Protein AF-A0A0M8QS55-F1 (afdb_monomer)

Foldseek 3Di:
DDDDDDDDDPPDPQPDQDDPVLVVVLVVLVVVVVVDDDLLSLLVSLQSQLVNLVSNCSVPPPPVVSNVSSVVSNVSSVVSVVVD

Sequence (84 aa):
MSLPLPCPKPEGSPVPRPSIAEVSALIADLAALRQNRTSAEYAVLMDRKAELLERIADHTPGDTEAAGVARLARERTDSLKSTD

Structure (mmCIF, N/CA/C/O backbone):
data_AF-A0A0M8QS55-F1
#
_entry.id   AF-A0A0M8QS55-F1
#
loop_
_atom_site.group_PDB
_atom_site.id
_atom_site.type_symbol
_atom_site.label_atom_id
_atom_site.label_alt_id
_atom_site.label_comp_id
_atom_site.label_asym_id
_atom_site.label_entity_id
_atom_site.label_seq_id
_atom_site.pdbx_PDB_ins_code
_atom_site.Cartn_x
_atom_site.Cartn_y
_atom_site.Cartn_z
_atom_site.occupancy
_atom_site.B_iso_or_equiv
_atom_site.auth_seq_id
_atom_site.auth_comp_id
_atom_site.auth_asym_id
_atom_site.auth_atom_id
_atom_site.pdbx_PDB_model_num
ATOM 1 N N . MET A 1 1 ? -35.431 -27.348 32.215 1.00 52.38 1 MET A N 1
ATOM 2 C CA . MET A 1 1 ? -33.967 -27.167 32.311 1.00 52.38 1 MET A CA 1
ATOM 3 C C . MET A 1 1 ? -33.493 -26.651 30.964 1.00 52.38 1 MET A C 1
ATOM 5 O O . MET A 1 1 ? -33.398 -27.436 30.033 1.00 52.38 1 MET A O 1
ATOM 9 N N . SER A 1 2 ? -33.328 -25.335 30.821 1.00 52.22 2 SER A N 1
ATOM 10 C CA . SER A 1 2 ? -32.879 -24.728 29.562 1.00 52.22 2 SER A CA 1
ATOM 11 C C . SER A 1 2 ? -31.355 -24.738 29.522 1.00 52.22 2 SER A C 1
ATOM 13 O O . SER A 1 2 ? -30.715 -24.190 30.417 1.00 52.22 2 SER A O 1
ATOM 15 N N . LEU A 1 3 ? -30.787 -25.407 28.521 1.00 62.56 3 LEU A N 1
ATOM 16 C CA . LEU A 1 3 ? -29.348 -25.414 28.261 1.00 62.56 3 LEU A CA 1
ATOM 17 C C . LEU A 1 3 ? -28.913 -24.029 27.741 1.00 62.56 3 LEU A C 1
ATOM 19 O O . LEU A 1 3 ? -29.645 -23.441 26.941 1.00 62.56 3 LEU A O 1
ATOM 23 N N . PRO A 1 4 ? -27.754 -23.494 28.161 1.00 58.06 4 PRO A N 1
ATOM 24 C CA . PRO A 1 4 ? -27.238 -22.243 27.623 1.00 58.06 4 PRO A CA 1
ATOM 25 C C . PRO A 1 4 ? -26.716 -22.453 26.195 1.00 58.06 4 PRO A C 1
ATOM 27 O O . PRO A 1 4 ? -26.029 -23.433 25.906 1.00 58.06 4 PRO A O 1
ATOM 30 N N . LEU A 1 5 ? -27.054 -21.521 25.302 1.00 67.56 5 LEU A N 1
ATOM 31 C CA . LEU A 1 5 ? -26.525 -21.473 23.940 1.00 67.56 5 LEU A CA 1
ATOM 32 C C . LEU A 1 5 ? -24.998 -21.279 23.978 1.00 67.56 5 LEU A C 1
ATOM 34 O O . LEU A 1 5 ? -24.517 -20.470 24.777 1.00 67.56 5 LEU A O 1
ATOM 38 N N . PRO A 1 6 ? -24.222 -21.968 23.125 1.00 66.56 6 PRO A N 1
ATOM 39 C CA . PRO A 1 6 ? -22.803 -21.682 22.988 1.00 66.56 6 PRO A CA 1
ATOM 40 C C . PRO A 1 6 ? -22.629 -20.276 22.400 1.00 66.56 6 PRO A C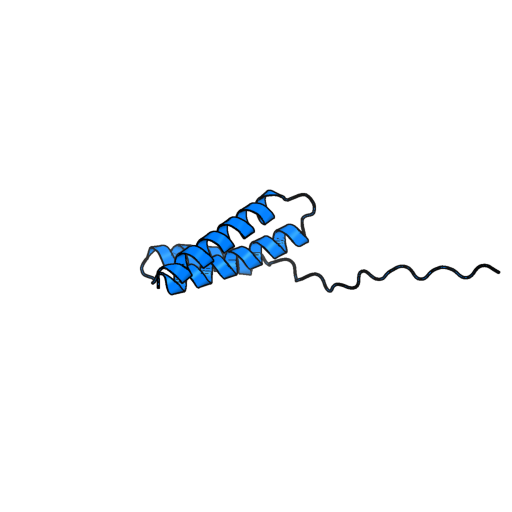 1
ATOM 42 O O . PRO A 1 6 ? -23.160 -19.974 21.332 1.00 66.56 6 PRO A O 1
ATOM 45 N N . CYS A 1 7 ? -21.882 -19.412 23.094 1.00 45.84 7 CYS A N 1
ATOM 46 C CA . CYS A 1 7 ? -21.407 -18.158 22.517 1.00 45.84 7 CYS A CA 1
ATOM 47 C C . CYS A 1 7 ? -20.676 -18.473 21.202 1.00 45.84 7 CYS A C 1
ATOM 49 O O . CYS A 1 7 ? -19.804 -19.352 21.217 1.00 45.84 7 CYS A O 1
ATOM 51 N N . PRO A 1 8 ? -20.969 -17.784 20.085 1.00 67.06 8 PRO A N 1
ATOM 52 C CA . PRO A 1 8 ? -20.125 -17.903 18.911 1.00 67.06 8 PRO A CA 1
ATOM 53 C C . PRO A 1 8 ? -18.726 -17.434 19.314 1.00 67.06 8 PRO A C 1
ATOM 55 O O . PRO A 1 8 ? -18.538 -16.299 19.756 1.00 67.06 8 PRO A O 1
ATOM 58 N N . LYS A 1 9 ? -17.738 -18.329 19.223 1.00 53.81 9 LYS A N 1
ATOM 59 C CA . LYS A 1 9 ? -16.346 -17.889 19.220 1.00 53.81 9 LYS A CA 1
ATOM 60 C C . LYS A 1 9 ? -16.188 -16.992 17.989 1.00 53.81 9 LYS A C 1
ATOM 62 O O . LYS A 1 9 ? -16.710 -17.365 16.938 1.00 53.81 9 LYS A O 1
ATOM 67 N N . PRO A 1 10 ? -15.508 -15.840 18.077 1.00 53.91 10 PRO A N 1
ATOM 68 C CA . PRO A 1 10 ? -15.077 -15.138 16.880 1.00 53.91 10 PRO A CA 1
ATOM 69 C C . PRO A 1 10 ? -14.034 -16.024 16.179 1.00 53.91 10 PRO A C 1
ATOM 71 O O . PRO A 1 10 ? -12.838 -15.943 16.440 1.00 53.91 10 PRO A O 1
ATOM 74 N N . GLU A 1 11 ? -14.516 -16.965 15.366 1.00 53.34 11 GLU A N 1
ATOM 75 C CA . GLU A 1 11 ? -13.721 -17.769 14.449 1.00 53.34 11 GLU A CA 1
ATOM 76 C C . GLU A 1 11 ? -13.382 -16.909 13.241 1.00 53.34 11 GLU A C 1
ATOM 78 O O . GLU A 1 11 ? -14.123 -16.773 12.274 1.00 53.34 11 GLU A O 1
ATOM 83 N N . GLY A 1 12 ? -12.223 -16.297 13.369 1.00 53.72 12 GLY A N 1
ATOM 84 C CA . GLY A 1 12 ? -11.472 -15.637 12.332 1.00 53.72 12 GLY A CA 1
ATOM 85 C C . GLY A 1 12 ? -10.258 -15.137 13.070 1.00 53.72 12 GLY A C 1
ATOM 86 O O . GLY A 1 12 ? -10.359 -14.119 13.743 1.00 53.72 12 GLY A O 1
ATOM 87 N N . SER A 1 13 ? -9.159 -15.900 13.070 1.00 49.84 13 SER A N 1
ATOM 88 C CA . SER A 1 13 ? -7.883 -15.385 13.570 1.00 49.84 13 SER A CA 1
ATOM 89 C C . SER A 1 13 ? -7.695 -14.024 12.911 1.00 49.84 13 SER A C 1
ATOM 91 O O . SER A 1 13 ? -7.578 -13.997 11.682 1.00 49.84 13 SER A O 1
ATOM 93 N N . PRO A 1 14 ? -7.775 -12.907 13.654 1.00 59.41 14 PRO A N 1
ATOM 94 C CA . PRO A 1 14 ? -7.721 -11.613 13.013 1.00 59.41 14 PRO A CA 1
ATOM 95 C C . PRO A 1 14 ? -6.351 -11.545 12.354 1.00 59.41 14 PRO A C 1
ATOM 97 O O . PRO A 1 14 ? -5.337 -11.763 13.025 1.00 59.41 14 PRO A O 1
ATOM 100 N N . VAL A 1 15 ? -6.330 -11.319 11.037 1.00 67.06 15 VAL A N 1
ATOM 101 C CA . VAL A 1 15 ? -5.108 -10.963 10.306 1.00 67.06 15 VAL A CA 1
ATOM 102 C C . VAL A 1 15 ? -4.342 -9.985 11.187 1.00 67.06 15 VAL A C 1
ATOM 104 O O . VAL A 1 15 ? -4.954 -9.027 11.638 1.00 67.06 15 VAL A O 1
ATOM 107 N N . PRO A 1 16 ? -3.083 -10.242 11.564 1.00 75.94 16 PRO A N 1
ATOM 108 C CA . PRO A 1 16 ? -2.447 -9.487 12.632 1.00 75.94 16 PRO A CA 1
ATOM 109 C C . PRO A 1 16 ? -2.459 -7.995 12.304 1.00 75.94 16 PRO A C 1
ATOM 111 O O . PRO A 1 16 ? -2.182 -7.599 11.168 1.00 75.94 16 PRO A O 1
ATOM 114 N N . ARG A 1 17 ? -2.788 -7.168 13.307 1.00 78.25 17 ARG A N 1
ATOM 115 C CA . ARG A 1 17 ? -2.718 -5.715 13.153 1.00 78.25 17 ARG A CA 1
ATOM 116 C C . ARG A 1 17 ? -1.301 -5.368 12.690 1.00 78.25 17 ARG A C 1
ATOM 118 O O . ARG A 1 17 ? -0.348 -5.808 13.340 1.00 78.25 17 ARG A O 1
ATOM 125 N N . PRO A 1 18 ? -1.141 -4.592 11.609 1.00 83.38 18 PRO A N 1
ATOM 126 C CA . PRO A 1 18 ? 0.182 -4.272 11.111 1.00 83.38 18 PRO A CA 1
ATOM 127 C C . PRO A 1 18 ? 0.974 -3.512 12.171 1.00 83.38 18 PRO A C 1
ATOM 129 O O . PRO A 1 18 ? 0.468 -2.606 12.841 1.00 83.38 18 PRO A O 1
ATOM 132 N N . SER A 1 19 ? 2.229 -3.908 12.325 1.00 86.12 19 SER A N 1
ATOM 133 C CA . SER A 1 19 ? 3.165 -3.272 13.238 1.00 86.12 19 SER A CA 1
ATOM 134 C C . SER A 1 19 ? 3.675 -1.944 12.673 1.00 86.12 19 SER A C 1
ATOM 136 O O . SER A 1 19 ? 3.770 -1.740 11.461 1.00 86.12 19 SER A O 1
ATOM 138 N N . ILE A 1 20 ? 4.085 -1.036 13.562 1.00 85.88 20 ILE A N 1
ATOM 139 C CA . ILE A 1 20 ? 4.728 0.233 13.174 1.00 85.88 20 ILE A CA 1
ATOM 140 C C . ILE A 1 20 ? 6.001 -0.025 12.351 1.00 85.88 20 ILE A C 1
ATOM 142 O O . ILE A 1 20 ? 6.319 0.749 11.448 1.00 85.88 20 ILE A O 1
ATOM 146 N N . ALA A 1 21 ? 6.709 -1.126 12.626 1.00 88.75 21 ALA A N 1
ATOM 147 C CA . ALA A 1 21 ? 7.886 -1.534 11.866 1.00 88.75 21 ALA A CA 1
ATOM 148 C C . ALA A 1 21 ? 7.539 -1.873 10.407 1.00 88.75 21 ALA A C 1
ATOM 150 O O . ALA A 1 21 ? 8.247 -1.433 9.505 1.00 88.75 21 ALA A O 1
ATOM 151 N N . GLU A 1 22 ? 6.433 -2.582 10.156 1.00 87.00 22 GLU A N 1
A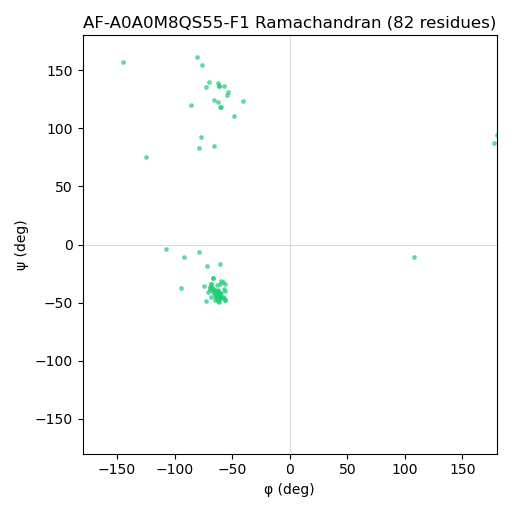TOM 152 C CA . GLU A 1 22 ? 5.966 -2.881 8.793 1.00 87.00 22 GLU A CA 1
ATOM 153 C C . GLU A 1 22 ? 5.561 -1.614 8.035 1.00 87.00 2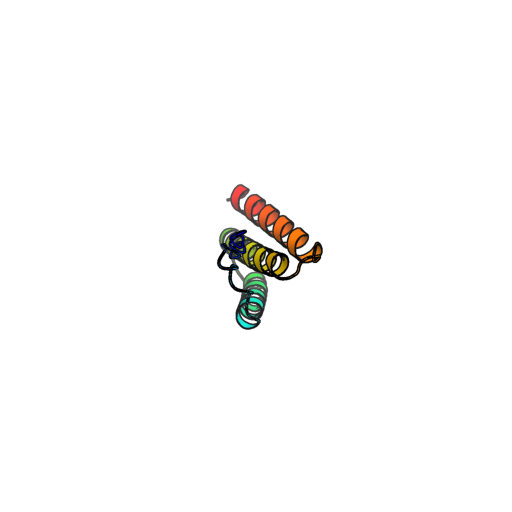2 GLU A C 1
ATOM 155 O O . GLU A 1 22 ? 5.941 -1.445 6.876 1.00 87.00 22 GLU A O 1
ATOM 160 N N . VAL A 1 23 ? 4.854 -0.694 8.700 1.00 87.81 23 VAL A N 1
ATOM 161 C CA . VAL A 1 23 ? 4.500 0.614 8.122 1.00 87.81 23 VAL A CA 1
ATOM 162 C C . VAL A 1 23 ? 5.761 1.410 7.776 1.00 87.81 23 VAL A C 1
ATOM 164 O O . VAL A 1 23 ? 5.871 1.962 6.684 1.00 87.81 23 VAL A O 1
ATOM 167 N N . SER A 1 24 ? 6.738 1.442 8.683 1.00 89.44 24 SER A N 1
ATOM 168 C CA . SER A 1 24 ? 7.992 2.177 8.484 1.00 89.44 24 SER A CA 1
ATOM 169 C C . SER A 1 24 ? 8.833 1.572 7.360 1.00 89.44 24 SER A C 1
ATOM 171 O O . SER A 1 24 ? 9.380 2.312 6.545 1.00 89.44 24 SER A O 1
ATOM 173 N N . ALA A 1 25 ? 8.896 0.240 7.274 1.00 91.19 25 ALA A N 1
ATOM 174 C CA . ALA A 1 25 ? 9.566 -0.459 6.184 1.00 91.19 25 ALA A CA 1
ATOM 175 C C . ALA A 1 25 ? 8.924 -0.121 4.833 1.00 91.19 25 ALA A C 1
ATOM 177 O O . ALA A 1 25 ? 9.635 0.235 3.900 1.00 91.19 25 ALA A O 1
ATOM 178 N N . LEU A 1 26 ? 7.587 -0.126 4.746 1.00 88.38 26 LEU A N 1
ATOM 179 C CA . LEU A 1 26 ? 6.878 0.273 3.529 1.00 88.38 26 LEU A CA 1
ATOM 180 C C . LEU A 1 26 ? 7.198 1.722 3.125 1.00 88.38 26 LEU A C 1
ATOM 182 O O . LEU A 1 26 ? 7.413 1.999 1.948 1.00 88.38 26 LEU A O 1
ATOM 186 N N . ILE A 1 27 ? 7.255 2.654 4.082 1.00 90.06 27 ILE A N 1
ATOM 187 C CA . ILE A 1 27 ? 7.622 4.053 3.805 1.00 90.06 27 ILE A CA 1
ATOM 188 C C . ILE A 1 27 ? 9.061 4.146 3.277 1.00 90.06 27 ILE A C 1
ATOM 190 O O . ILE A 1 27 ? 9.308 4.873 2.313 1.00 90.06 27 ILE A O 1
ATOM 194 N N . ALA A 1 28 ? 9.999 3.403 3.871 1.00 90.69 28 ALA A N 1
ATOM 195 C CA . ALA A 1 28 ? 11.382 3.347 3.406 1.00 90.69 28 ALA A CA 1
ATOM 196 C C . ALA A 1 28 ? 11.480 2.766 1.985 1.00 90.69 28 ALA A C 1
ATOM 198 O O . ALA A 1 28 ? 12.161 3.344 1.138 1.00 90.69 28 ALA A O 1
ATOM 199 N N . ASP A 1 29 ? 10.740 1.693 1.698 1.00 87.50 29 ASP A N 1
ATOM 200 C CA . ASP A 1 29 ? 10.682 1.076 0.372 1.00 87.50 29 ASP A CA 1
ATOM 201 C C . ASP A 1 29 ? 10.110 2.049 -0.679 1.00 87.50 29 ASP A C 1
ATOM 203 O O . ASP A 1 29 ? 10.650 2.169 -1.780 1.00 87.50 29 ASP A O 1
ATOM 207 N N . LEU A 1 30 ? 9.065 2.815 -0.336 1.00 86.75 30 LEU A N 1
ATOM 208 C CA . LEU A 1 30 ? 8.502 3.859 -1.206 1.00 86.75 30 LEU A CA 1
ATOM 209 C C . LEU A 1 30 ? 9.485 5.012 -1.448 1.00 86.75 30 LEU A C 1
ATOM 211 O O . LEU A 1 30 ? 9.570 5.537 -2.561 1.00 86.75 30 LEU A O 1
ATOM 215 N N . ALA A 1 31 ? 10.238 5.412 -0.422 1.00 86.50 31 ALA A N 1
ATOM 216 C CA . ALA A 1 31 ? 11.277 6.427 -0.556 1.00 86.50 31 ALA A CA 1
ATOM 217 C C . ALA A 1 31 ? 12.438 5.937 -1.439 1.00 86.50 31 ALA A C 1
ATOM 219 O O . ALA A 1 31 ? 12.962 6.710 -2.243 1.00 86.50 31 ALA A O 1
ATOM 220 N N . ALA A 1 32 ? 12.805 4.657 -1.328 1.00 85.69 32 ALA A N 1
ATOM 221 C CA . ALA A 1 32 ? 13.826 4.021 -2.154 1.00 85.69 32 ALA A CA 1
ATOM 222 C C . ALA A 1 32 ? 13.376 3.863 -3.616 1.00 85.69 32 ALA A C 1
ATOM 224 O O . ALA A 1 32 ? 14.167 4.091 -4.530 1.00 85.69 32 ALA A O 1
ATOM 225 N N . LEU A 1 33 ? 12.097 3.552 -3.857 1.00 81.44 33 LEU A N 1
ATOM 226 C CA . LEU A 1 33 ? 11.533 3.456 -5.205 1.00 81.44 33 LEU A CA 1
ATOM 227 C C . LEU A 1 33 ? 11.704 4.759 -6.000 1.00 81.44 33 LEU A C 1
ATOM 229 O O . LEU A 1 33 ? 12.016 4.723 -7.187 1.00 81.44 33 LEU A O 1
ATOM 233 N N . ARG A 1 34 ? 11.563 5.914 -5.337 1.00 76.44 34 ARG A N 1
ATOM 234 C CA . ARG A 1 34 ? 11.741 7.235 -5.960 1.00 76.44 34 ARG A CA 1
ATOM 235 C C . ARG A 1 34 ? 13.151 7.448 -6.531 1.00 76.44 34 ARG A C 1
ATOM 237 O O . ARG A 1 34 ? 13.336 8.375 -7.313 1.00 76.44 34 ARG A O 1
ATOM 244 N N . GLN A 1 35 ? 14.131 6.636 -6.127 1.00 72.94 35 GLN A N 1
ATOM 245 C CA . GLN A 1 35 ? 15.535 6.822 -6.485 1.00 72.94 35 GLN A CA 1
ATOM 246 C C . GLN A 1 35 ? 15.978 6.022 -7.713 1.00 72.94 35 GLN A C 1
ATOM 248 O O . GLN A 1 35 ? 16.786 6.562 -8.457 1.00 72.94 35 GLN A O 1
ATOM 253 N N . ASN A 1 36 ? 15.505 4.783 -7.932 1.00 63.53 36 ASN A N 1
ATOM 254 C CA . ASN A 1 36 ? 15.771 4.007 -9.163 1.00 63.53 36 ASN A CA 1
ATOM 255 C C . ASN A 1 36 ? 15.148 2.592 -9.108 1.00 63.53 36 ASN A C 1
ATOM 257 O O . ASN A 1 36 ? 15.810 1.636 -8.700 1.00 63.53 36 ASN A O 1
ATOM 261 N N . ARG A 1 37 ? 13.887 2.419 -9.515 1.00 66.06 37 ARG A N 1
ATOM 262 C CA . ARG A 1 37 ? 13.234 1.094 -9.586 1.00 66.06 37 ARG A CA 1
ATOM 263 C C . ARG A 1 37 ? 12.263 1.014 -10.774 1.00 66.06 37 ARG A C 1
ATOM 265 O O . ARG A 1 37 ? 11.802 2.034 -11.283 1.00 66.06 37 ARG A O 1
ATOM 272 N N . THR A 1 38 ? 11.993 -0.207 -11.218 1.00 79.62 38 THR A N 1
ATOM 273 C CA . THR A 1 38 ? 11.144 -0.573 -12.365 1.00 79.62 38 THR A CA 1
ATOM 274 C C . THR A 1 38 ? 9.649 -0.557 -12.022 1.00 79.62 38 THR A C 1
ATOM 276 O O . THR A 1 38 ? 9.261 -0.650 -10.855 1.00 79.62 38 THR A O 1
ATOM 279 N N . SER A 1 39 ? 8.787 -0.487 -13.043 1.00 76.81 39 SER A N 1
ATOM 280 C CA . SER A 1 39 ? 7.323 -0.541 -12.881 1.00 76.81 39 SER A CA 1
ATOM 281 C C . SER A 1 39 ? 6.845 -1.804 -12.149 1.00 76.81 39 SER A C 1
ATOM 283 O O . SER A 1 39 ? 5.910 -1.730 -11.351 1.00 76.81 39 SER A O 1
ATOM 285 N N . ALA A 1 40 ? 7.524 -2.938 -12.349 1.00 82.00 40 ALA A N 1
ATOM 286 C CA . ALA A 1 40 ? 7.234 -4.200 -11.670 1.00 82.00 40 ALA A CA 1
ATOM 287 C C . ALA A 1 40 ? 7.476 -4.119 -10.152 1.00 82.00 40 ALA A C 1
ATOM 289 O O . ALA A 1 40 ? 6.642 -4.545 -9.354 1.00 82.00 40 ALA A O 1
ATOM 290 N N . GLU A 1 41 ? 8.583 -3.508 -9.729 1.00 83.94 41 GLU A N 1
ATOM 291 C CA . GLU A 1 41 ? 8.891 -3.314 -8.306 1.00 83.94 41 GLU A CA 1
ATOM 292 C C . GLU A 1 41 ? 7.923 -2.321 -7.660 1.00 83.94 41 GLU A C 1
ATOM 294 O O . GLU A 1 41 ? 7.524 -2.498 -6.509 1.00 83.94 41 GLU A O 1
ATOM 299 N N . TYR A 1 42 ? 7.472 -1.316 -8.416 1.00 85.62 42 TYR A N 1
ATOM 300 C CA . TYR A 1 42 ? 6.424 -0.417 -7.947 1.00 85.62 42 TYR A CA 1
ATOM 301 C C . TYR A 1 42 ? 5.085 -1.135 -7.749 1.00 85.62 42 TYR A C 1
ATOM 303 O O . TYR A 1 42 ? 4.427 -0.912 -6.731 1.00 85.62 42 TYR A O 1
ATOM 311 N N . ALA A 1 43 ? 4.705 -2.035 -8.661 1.00 87.19 43 ALA A N 1
ATOM 312 C CA . ALA A 1 43 ? 3.491 -2.838 -8.528 1.00 87.19 43 ALA A CA 1
ATOM 313 C C . ALA A 1 43 ? 3.524 -3.714 -7.264 1.00 87.19 43 ALA A C 1
ATOM 315 O O . ALA A 1 43 ? 2.544 -3.759 -6.524 1.00 87.19 43 ALA A O 1
ATOM 316 N N . VAL A 1 44 ? 4.667 -4.341 -6.957 1.00 88.75 44 VAL A N 1
ATOM 317 C CA . VAL A 1 44 ? 4.852 -5.130 -5.723 1.00 88.75 44 VAL A CA 1
ATOM 318 C C . VAL A 1 44 ? 4.685 -4.264 -4.468 1.00 88.75 44 VAL A C 1
ATOM 320 O O . VAL A 1 44 ? 4.041 -4.685 -3.506 1.00 88.75 44 VAL A O 1
ATOM 323 N N . LEU A 1 45 ? 5.207 -3.032 -4.467 1.00 89.31 45 LEU A N 1
ATOM 324 C CA . LEU A 1 45 ? 5.034 -2.115 -3.333 1.00 89.31 45 LEU A CA 1
ATOM 325 C C . LEU A 1 45 ? 3.593 -1.626 -3.170 1.00 89.31 45 LEU A C 1
ATOM 327 O O . LEU A 1 45 ? 3.136 -1.460 -2.039 1.00 89.31 45 LEU A O 1
ATOM 331 N N . MET A 1 46 ? 2.874 -1.383 -4.268 1.00 90.12 46 MET A N 1
ATOM 332 C CA . MET A 1 46 ? 1.457 -1.011 -4.213 1.00 90.12 46 MET A CA 1
ATOM 333 C C . MET A 1 46 ? 0.590 -2.166 -3.703 1.00 90.12 46 MET A C 1
ATOM 335 O O . MET A 1 46 ? -0.311 -1.930 -2.901 1.00 90.12 46 MET A O 1
ATOM 339 N N . ASP A 1 47 ? 0.918 -3.408 -4.060 1.00 90.50 47 ASP A N 1
ATOM 340 C CA . ASP A 1 47 ? 0.227 -4.593 -3.549 1.00 90.50 47 ASP A CA 1
ATOM 3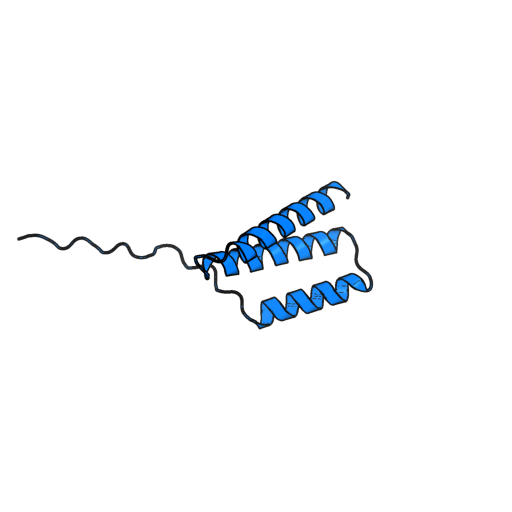41 C C . ASP A 1 47 ? 0.435 -4.761 -2.037 1.00 90.50 47 ASP A C 1
ATOM 343 O O . ASP A 1 47 ? -0.525 -4.864 -1.273 1.00 90.50 47 ASP A O 1
ATOM 347 N N . ARG A 1 48 ? 1.688 -4.643 -1.578 1.00 89.94 48 ARG A N 1
ATOM 348 C CA . ARG A 1 4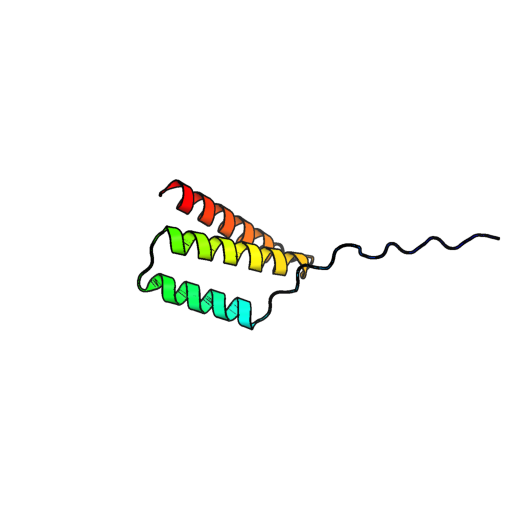8 ? 2.034 -4.684 -0.149 1.00 89.94 48 ARG A CA 1
ATOM 349 C C . ARG A 1 48 ? 1.407 -3.530 0.639 1.00 89.94 48 ARG A C 1
ATOM 351 O O . ARG A 1 48 ? 1.018 -3.700 1.793 1.00 89.94 48 ARG A O 1
ATOM 358 N N . LYS A 1 49 ? 1.291 -2.349 0.024 1.00 91.62 49 LYS A N 1
ATOM 359 C CA . LYS A 1 49 ? 0.578 -1.202 0.601 1.00 91.62 49 LYS A CA 1
ATOM 360 C C . LYS A 1 49 ? -0.914 -1.498 0.762 1.00 91.62 49 LYS A C 1
ATOM 362 O O . LYS A 1 49 ? -1.469 -1.157 1.803 1.00 91.62 49 LYS A O 1
ATOM 367 N N . ALA A 1 50 ? -1.548 -2.094 -0.247 1.00 90.81 50 ALA A N 1
ATOM 368 C CA . ALA A 1 50 ? -2.962 -2.442 -0.198 1.00 90.81 50 ALA A CA 1
ATOM 369 C C . ALA A 1 50 ? -3.254 -3.447 0.919 1.00 90.81 50 ALA A C 1
ATOM 371 O O . ALA 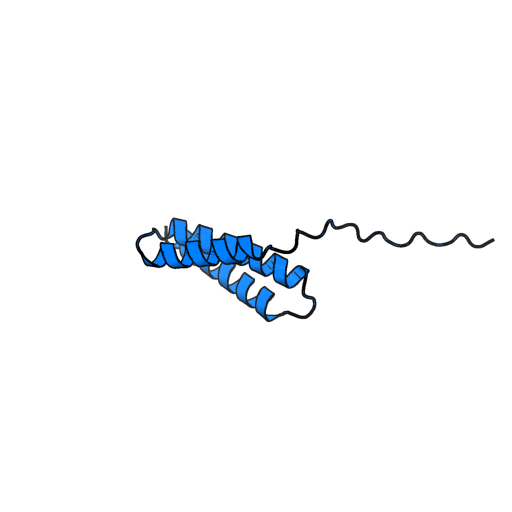A 1 50 ? -4.111 -3.180 1.754 1.00 90.81 50 ALA A O 1
ATOM 372 N N . GLU A 1 51 ? -2.470 -4.525 0.999 1.00 89.75 51 GLU A N 1
ATOM 373 C CA . GLU A 1 51 ? -2.607 -5.530 2.058 1.00 89.75 51 GLU A CA 1
ATOM 374 C C . GLU A 1 51 ? -2.461 -4.896 3.450 1.00 89.75 51 GLU A C 1
ATOM 376 O O . GLU A 1 51 ? -3.257 -5.143 4.355 1.00 89.75 51 GLU A O 1
ATOM 381 N N . LEU A 1 52 ? -1.463 -4.026 3.631 1.00 90.19 52 LEU A N 1
ATOM 382 C CA . LEU A 1 52 ? -1.236 -3.380 4.918 1.00 90.19 52 LEU A CA 1
ATOM 383 C C . LEU A 1 52 ? -2.418 -2.487 5.325 1.00 90.19 52 LEU A C 1
ATOM 385 O O . LEU A 1 52 ? -2.796 -2.477 6.494 1.00 90.19 52 LEU A O 1
ATOM 389 N N . LEU A 1 53 ? -3.011 -1.761 4.376 1.00 88.88 53 LEU A N 1
ATOM 390 C CA . LEU A 1 53 ? -4.158 -0.888 4.623 1.00 88.88 53 LEU A CA 1
ATOM 391 C C . LEU A 1 53 ? -5.469 -1.663 4.821 1.00 88.88 53 LEU A C 1
ATOM 393 O O . LEU A 1 53 ? -6.254 -1.275 5.682 1.00 88.88 53 LEU A O 1
ATOM 397 N N . GLU A 1 54 ? -5.671 -2.774 4.107 1.00 87.94 54 GLU A N 1
ATOM 398 C CA . GLU A 1 54 ? -6.765 -3.732 4.341 1.00 87.94 54 GLU A CA 1
ATOM 399 C C . GLU A 1 54 ? -6.723 -4.228 5.795 1.00 87.94 54 GLU A C 1
ATOM 401 O O . GLU A 1 54 ? -7.707 -4.111 6.522 1.00 87.94 54 GLU A O 1
ATOM 406 N N . ARG A 1 55 ? -5.542 -4.638 6.282 1.00 88.38 55 ARG A N 1
ATOM 407 C CA . ARG A 1 55 ? -5.379 -5.049 7.686 1.00 88.38 55 ARG A CA 1
ATOM 408 C C . ARG A 1 55 ? -5.566 -3.897 8.681 1.00 88.38 55 ARG A C 1
ATOM 410 O O . ARG A 1 55 ? -5.963 -4.142 9.812 1.00 88.38 55 ARG A O 1
ATOM 417 N N 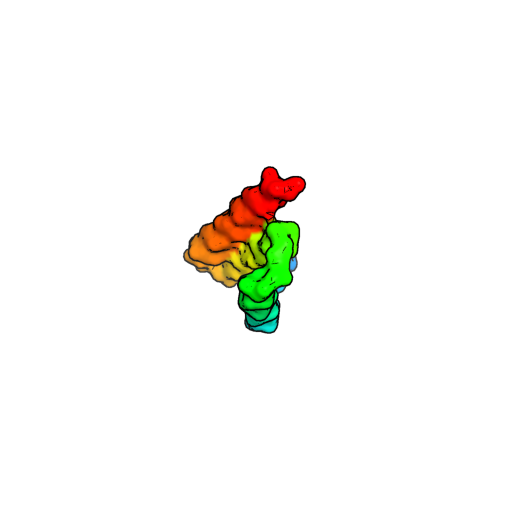. ILE A 1 56 ? -5.278 -2.641 8.328 1.00 86.38 56 ILE A N 1
ATOM 418 C CA . ILE A 1 56 ? -5.600 -1.498 9.211 1.00 86.38 56 ILE A CA 1
ATOM 419 C C . ILE A 1 56 ? -7.115 -1.304 9.300 1.00 86.38 56 ILE A C 1
ATOM 421 O O . ILE A 1 56 ? -7.631 -1.123 10.407 1.00 86.38 56 ILE A O 1
ATOM 425 N N . ALA A 1 57 ? -7.808 -1.363 8.161 1.00 85.00 57 ALA A N 1
ATOM 426 C CA . ALA A 1 57 ? -9.254 -1.194 8.076 1.00 85.00 57 ALA A CA 1
ATOM 427 C C . ALA A 1 57 ? -10.000 -2.294 8.847 1.00 85.00 57 ALA A C 1
ATOM 429 O O . ALA A 1 57 ? -10.902 -1.987 9.625 1.00 85.00 57 ALA A O 1
ATOM 430 N N . ASP A 1 58 ? -9.557 -3.550 8.729 1.00 85.81 58 ASP A N 1
ATOM 431 C CA . ASP A 1 58 ? -10.127 -4.687 9.465 1.00 85.81 58 ASP A CA 1
ATOM 432 C C . ASP A 1 58 ? -10.033 -4.518 10.992 1.00 85.81 58 ASP A C 1
ATOM 434 O O . ASP A 1 58 ? -10.900 -4.976 11.736 1.00 85.81 58 ASP A O 1
ATOM 438 N N . HIS A 1 59 ? -8.990 -3.835 11.475 1.00 82.88 59 HIS A N 1
ATOM 439 C CA . HIS A 1 59 ? -8.775 -3.569 12.905 1.00 82.88 59 HIS A CA 1
ATOM 440 C C . HIS A 1 59 ? -9.364 -2.246 13.392 1.00 82.88 59 HIS A C 1
ATOM 442 O O . HIS A 1 59 ? -9.397 -2.005 14.601 1.00 82.88 59 HIS A O 1
ATOM 448 N N . THR A 1 60 ? -9.811 -1.384 12.479 1.00 80.69 60 THR A N 1
ATOM 449 C CA . THR A 1 60 ? -10.301 -0.038 12.792 1.00 80.69 60 THR A CA 1
ATOM 450 C C . THR A 1 60 ? -11.713 0.128 12.229 1.00 80.69 60 THR A C 1
ATOM 452 O O . THR A 1 60 ? -11.904 0.782 11.203 1.00 80.69 60 THR A O 1
ATOM 455 N N . PRO A 1 61 ? -12.731 -0.470 12.877 1.00 72.00 61 PRO A N 1
ATOM 456 C CA . PRO A 1 61 ? -14.104 -0.398 12.394 1.00 72.00 61 PRO A CA 1
ATOM 457 C C . PRO A 1 61 ? -14.567 1.064 12.330 1.00 72.00 61 PRO A C 1
ATOM 459 O O . PRO A 1 61 ? -14.613 1.758 13.344 1.00 72.00 61 PRO A O 1
ATOM 462 N N . GLY A 1 62 ? -14.894 1.527 11.121 1.00 76.50 62 GLY A N 1
ATOM 463 C CA . GLY A 1 62 ? -15.258 2.919 10.828 1.00 76.50 62 GLY A CA 1
ATOM 464 C C . GLY A 1 62 ? -14.193 3.709 10.060 1.00 76.50 62 GLY A C 1
ATOM 465 O O . GLY A 1 62 ? -14.505 4.778 9.535 1.00 76.50 62 GLY A O 1
ATOM 466 N N . ASP A 1 63 ? -12.975 3.180 9.920 1.00 77.44 63 ASP A N 1
ATOM 467 C CA . ASP A 1 63 ? -11.929 3.771 9.082 1.00 77.44 63 ASP A CA 1
ATOM 468 C C . ASP A 1 63 ? -12.164 3.441 7.600 1.00 77.44 63 ASP A C 1
ATOM 470 O O . ASP A 1 63 ? -11.625 2.496 7.020 1.00 77.44 63 ASP A O 1
ATOM 474 N N . THR A 1 64 ? -13.033 4.239 6.982 1.00 82.88 64 THR A N 1
ATOM 475 C CA . THR A 1 64 ? -13.296 4.164 5.538 1.00 82.88 64 THR A CA 1
ATOM 476 C C . THR A 1 64 ? -12.132 4.689 4.698 1.00 82.88 64 THR A C 1
ATOM 478 O O . THR A 1 64 ? -12.035 4.349 3.516 1.00 82.88 64 THR A O 1
ATOM 481 N N . GLU A 1 65 ? -11.229 5.476 5.290 1.00 86.88 65 GLU A N 1
ATOM 482 C CA . GLU A 1 65 ? -10.075 6.026 4.586 1.00 86.88 65 GLU A CA 1
ATOM 483 C C . GLU A 1 65 ? -9.048 4.931 4.311 1.00 86.88 65 GLU A C 1
ATOM 485 O O . GLU A 1 65 ? -8.635 4.768 3.162 1.00 86.88 65 GLU A O 1
ATOM 490 N N . ALA A 1 66 ? -8.693 4.119 5.312 1.00 83.50 66 ALA A N 1
ATOM 491 C CA . ALA A 1 66 ? -7.770 2.999 5.134 1.00 83.50 66 ALA A CA 1
ATOM 492 C C . ALA A 1 66 ? -8.262 2.026 4.050 1.00 83.50 66 ALA A C 1
ATOM 494 O O . ALA A 1 66 ? -7.508 1.689 3.133 1.00 83.50 66 ALA A O 1
ATOM 495 N N . ALA A 1 67 ? -9.547 1.658 4.084 1.00 84.31 67 ALA A N 1
ATOM 496 C CA . ALA A 1 67 ? -10.161 0.805 3.067 1.00 84.31 67 ALA A CA 1
ATOM 497 C C . ALA A 1 67 ? -10.147 1.453 1.667 1.00 84.31 67 ALA A C 1
ATOM 499 O O . ALA A 1 67 ? -9.836 0.799 0.668 1.00 84.31 67 ALA A O 1
ATOM 500 N N . GLY A 1 68 ? -10.440 2.755 1.579 1.00 88.12 68 GLY A N 1
ATOM 501 C CA . GLY A 1 68 ? -10.405 3.503 0.322 1.00 88.12 68 GLY A CA 1
ATOM 502 C C . GLY A 1 68 ? -9.001 3.577 -0.279 1.00 88.12 68 GLY A C 1
ATOM 503 O O . GLY A 1 68 ? -8.815 3.319 -1.470 1.00 88.12 68 GLY A O 1
ATOM 504 N N . VAL A 1 69 ? -7.991 3.869 0.542 1.00 89.06 69 VAL A N 1
ATOM 505 C CA . VAL A 1 69 ? -6.594 3.931 0.094 1.00 89.06 69 VAL A CA 1
ATOM 506 C C . VAL A 1 69 ? -6.077 2.540 -0.285 1.00 89.06 69 VAL A C 1
ATOM 508 O O . VAL A 1 69 ? -5.302 2.437 -1.238 1.00 89.06 69 VAL A O 1
ATOM 511 N N . ALA A 1 70 ? -6.520 1.474 0.391 1.00 88.38 70 ALA A N 1
ATOM 512 C CA . ALA A 1 70 ? -6.187 0.107 0.002 1.00 88.38 70 ALA A CA 1
ATOM 513 C C . ALA A 1 70 ? -6.700 -0.222 -1.405 1.00 88.38 70 ALA A C 1
ATOM 515 O O . ALA A 1 70 ? -5.938 -0.695 -2.248 1.00 88.38 70 ALA A O 1
ATOM 516 N N . ARG A 1 71 ? -7.959 0.131 -1.700 1.00 88.75 71 ARG A N 1
ATOM 517 C CA . ARG A 1 71 ? -8.546 -0.066 -3.032 1.00 88.75 71 ARG A CA 1
ATOM 518 C C . ARG A 1 71 ? -7.778 0.693 -4.113 1.00 88.75 71 ARG A C 1
ATOM 520 O O . ARG A 1 71 ? -7.410 0.107 -5.124 1.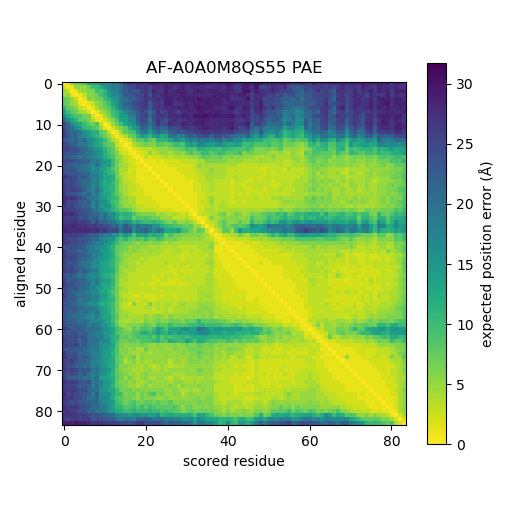00 88.75 71 ARG A O 1
ATOM 527 N N . LEU A 1 72 ? -7.461 1.966 -3.871 1.00 90.88 72 LEU A N 1
ATOM 528 C CA . LEU A 1 72 ? -6.657 2.770 -4.800 1.00 90.88 72 LEU A CA 1
ATOM 529 C C . LEU A 1 72 ? -5.259 2.175 -5.026 1.00 90.88 72 LEU A C 1
ATOM 531 O O . LEU A 1 72 ? -4.699 2.293 -6.116 1.00 90.88 72 LEU A O 1
ATOM 535 N N . ALA A 1 73 ? -4.675 1.550 -4.001 1.00 90.25 73 ALA A N 1
ATOM 536 C CA . ALA A 1 73 ? -3.397 0.864 -4.125 1.00 90.25 73 ALA A CA 1
ATOM 537 C C . ALA A 1 73 ? -3.513 -0.408 -4.987 1.00 90.25 73 ALA A C 1
ATOM 539 O O . ALA A 1 73 ? -2.651 -0.613 -5.837 1.00 90.25 73 ALA A O 1
ATOM 540 N N . ARG A 1 74 ? -4.595 -1.193 -4.868 1.00 88.94 74 ARG A N 1
ATOM 541 C CA . ARG A 1 74 ? -4.873 -2.324 -5.779 1.00 88.94 74 ARG A CA 1
ATOM 542 C C . ARG A 1 74 ? -5.056 -1.861 -7.224 1.00 88.94 74 ARG A C 1
ATOM 544 O O . ARG A 1 74 ? -4.364 -2.355 -8.105 1.00 88.94 74 ARG A O 1
ATOM 551 N N . GLU A 1 75 ? -5.887 -0.843 -7.447 1.00 91.25 75 GLU A N 1
ATOM 552 C CA . GLU A 1 75 ? -6.118 -0.263 -8.780 1.00 91.25 75 GLU A CA 1
ATOM 553 C C . GLU A 1 75 ? -4.797 0.198 -9.431 1.00 91.25 75 GLU A C 1
ATOM 555 O O . GLU A 1 75 ? -4.554 -0.023 -10.619 1.00 91.25 75 GLU A O 1
ATOM 560 N N . ARG A 1 76 ? -3.894 0.793 -8.637 1.00 86.25 76 ARG A N 1
ATOM 561 C CA . ARG A 1 76 ? -2.536 1.151 -9.076 1.00 86.25 76 ARG A CA 1
ATOM 562 C C . ARG A 1 76 ? -1.710 -0.075 -9.452 1.00 86.25 76 ARG A C 1
ATOM 564 O O . ARG A 1 76 ? -1.071 -0.052 -10.499 1.00 86.25 76 ARG A O 1
ATOM 571 N N . THR A 1 77 ? -1.703 -1.118 -8.623 1.00 89.06 77 THR A N 1
ATOM 572 C CA . THR A 1 77 ? -1.009 -2.380 -8.918 1.00 89.06 77 THR A CA 1
ATOM 573 C C . THR A 1 77 ? -1.480 -2.973 -10.243 1.00 89.06 77 THR A C 1
ATOM 575 O O . THR A 1 77 ? -0.648 -3.323 -11.078 1.00 89.06 77 THR A O 1
ATOM 578 N N . ASP A 1 78 ? -2.792 -3.044 -10.462 1.00 87.12 78 ASP A N 1
ATOM 579 C CA . ASP A 1 78 ? -3.376 -3.614 -11.678 1.00 87.12 78 ASP A CA 1
ATOM 580 C C . ASP A 1 78 ? -3.039 -2.782 -12.921 1.00 87.12 78 ASP A C 1
ATOM 582 O O . ASP A 1 78 ? -2.670 -3.331 -13.962 1.00 87.12 78 ASP A O 1
ATOM 586 N N . SER A 1 79 ? -3.068 -1.450 -12.806 1.00 85.25 79 SER A N 1
ATOM 587 C CA . SER A 1 79 ? -2.643 -0.553 -13.887 1.00 85.25 79 SER A CA 1
ATOM 588 C C . SER A 1 79 ? -1.164 -0.729 -14.244 1.00 85.25 79 SER A C 1
ATOM 590 O O . SER A 1 79 ? -0.814 -0.680 -15.423 1.00 85.25 79 SER A O 1
ATOM 592 N N . LEU A 1 80 ? -0.294 -0.931 -13.250 1.00 83.88 80 LEU A N 1
ATOM 593 C CA . LEU A 1 80 ? 1.141 -1.132 -13.466 1.00 83.88 80 LEU A CA 1
ATOM 594 C C . LEU A 1 80 ? 1.433 -2.493 -14.099 1.00 83.88 80 LEU A C 1
ATOM 596 O O . LEU A 1 80 ? 2.246 -2.565 -15.012 1.00 83.88 80 LEU A O 1
ATOM 600 N N . LYS A 1 81 ? 0.735 -3.547 -13.658 1.00 80.00 81 LYS A N 1
ATOM 601 C CA . LYS A 1 81 ? 0.836 -4.896 -14.238 1.00 80.00 81 LYS A CA 1
ATOM 602 C C . LYS A 1 81 ? 0.305 -4.972 -15.667 1.00 80.00 81 LYS A C 1
ATOM 604 O O . LYS A 1 81 ? 0.763 -5.804 -16.430 1.00 80.00 81 LYS A O 1
ATOM 609 N N . SER A 1 82 ? -0.652 -4.118 -16.026 1.00 73.88 82 SER A N 1
ATOM 610 C CA . SER A 1 82 ? -1.220 -4.072 -17.382 1.00 73.88 82 SER A CA 1
ATOM 611 C C . SER A 1 82 ? -0.336 -3.330 -18.397 1.00 73.88 82 SER A C 1
ATOM 613 O O . SER A 1 82 ? -0.682 -3.287 -19.574 1.00 73.88 82 SER A O 1
ATOM 615 N N . THR A 1 83 ? 0.752 -2.696 -17.946 1.00 62.44 83 THR A N 1
ATOM 616 C CA . THR A 1 83 ? 1.654 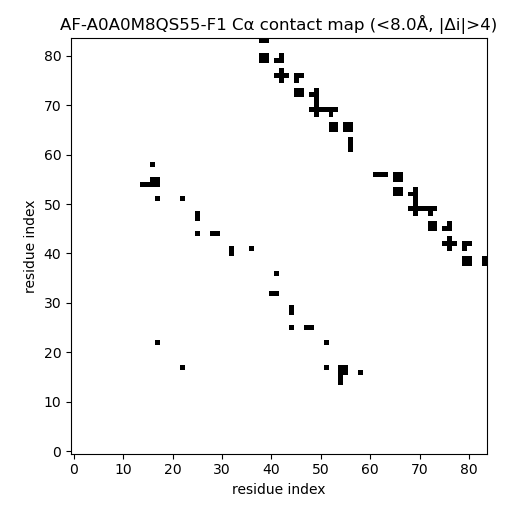-1.879 -18.781 1.00 62.44 83 THR A CA 1
ATOM 617 C C . THR A 1 83 ? 3.010 -2.568 -19.039 1.00 62.44 83 THR A C 1
ATOM 619 O O . THR A 1 83 ? 3.830 -2.015 -19.771 1.00 62.44 83 THR A O 1
ATOM 622 N N . ASP A 1 84 ? 3.250 -3.742 -18.443 1.00 49.94 84 ASP A N 1
ATOM 623 C CA . ASP A 1 84 ? 4.415 -4.620 -18.675 1.00 49.94 84 ASP A CA 1
ATOM 624 C C . ASP A 1 84 ? 4.102 -5.655 -19.772 1.00 49.94 84 ASP A C 1
ATOM 626 O O . ASP A 1 84 ? 5.003 -5.937 -20.595 1.00 49.94 84 ASP A O 1
#

Solvent-accessible surface area (backbone atoms only — not comparable to full-atom values): 4914 Å² total; per-residue (Å²): 136,84,80,82,80,81,75,80,70,86,86,59,85,72,71,70,70,71,48,70,65,58,56,50,48,52,52,51,51,56,59,50,46,78,74,78,66,54,62,67,60,50,23,54,51,26,43,55,47,15,55,50,23,44,32,46,22,75,73,35,88,85,45,60,61,38,42,50,53,14,50,55,22,43,56,50,20,53,57,39,63,73,72,114

Organism: NCBI:txid36816

Secondary structure (DSSP, 8-state):
-PPPPPPPP--S---PPPPHHHHHHHHHHHHHHHHH--HHHHHHHHHHHHHHHHHHHHHSTT-HHHHHHHHHHHHHHHHHHTT-

Nearest PDB structures (foldseek):
  6tl3-assembly1_A-2  TM=7.644E-01  e=8.189E+00  Homo sapiens
  5zug-assembly1_F  TM=5.548E-01  e=4.931E+00  Escherichia coli K-12
  2cpt-assembly1_A  TM=5.656E-01  e=7.740E+00  Homo sapiens

pLDDT: mean 79.31, std 12.65, range [45.84, 91.62]

Radius of gyration: 17.99 Å; Cα contacts (8 Å, |Δi|>4): 63; chains: 1; bounding box: 50×34×51 Å

Mean predicted aligned error: 10.05 Å